Protein AF-A0A377E7W9-F1 (afdb_monomer_lite)

Sequence (78 aa):
MKLIEGTVAAVPPQGGRKHPQQEFLQVDTSKILFICGGAFAGLDKVISHRVETGSGIGFGATVKRSPTKQAKRAAGAG

InterPro domains:
  IPR027417 P-loop containing nucleoside triphosphate hydrolase [G3DSA:3.40.50.300] (1-76)
  IPR050052 ATP-dependent Clp protease ATP-binding subunit ClpX [PTHR48102] (1-70)

Radius of gyration: 27.12 Å; chains: 1; bounding box: 46×28×79 Å

Organism: Escherichia coli (NCBI:txid562)

Structure (mmCIF, N/CA/C/O backbone):
data_AF-A0A377E7W9-F1
#
_entry.id   AF-A0A377E7W9-F1
#
loop_
_atom_site.group_PDB
_atom_site.id
_atom_site.type_symbol
_atom_site.label_atom_id
_atom_site.label_alt_id
_atom_site.label_comp_id
_atom_site.label_asym_id
_atom_site.label_entity_id
_atom_site.label_seq_id
_atom_site.pdbx_PDB_ins_code
_atom_site.Cartn_x
_atom_site.Cartn_y
_atom_site.Cartn_z
_atom_site.occupancy
_atom_site.B_iso_or_equiv
_atom_site.auth_seq_id
_atom_site.auth_comp_id
_atom_site.auth_asym_id
_atom_site.auth_atom_id
_atom_site.pdbx_PDB_model_num
ATOM 1 N N . MET A 1 1 ? 4.180 -3.524 8.854 1.00 70.06 1 MET A N 1
ATOM 2 C CA . MET A 1 1 ? 3.723 -2.117 9.025 1.00 70.06 1 MET A CA 1
ATOM 3 C C . MET A 1 1 ? 2.360 -2.2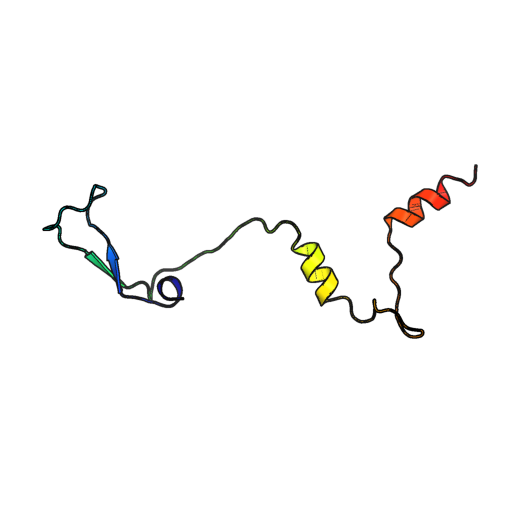03 9.697 1.00 70.06 1 MET A C 1
ATOM 5 O O . MET A 1 1 ? 1.452 -2.723 9.075 1.00 70.06 1 MET A O 1
ATOM 9 N N . LYS A 1 2 ? 2.200 -1.763 10.953 1.00 87.81 2 LYS A N 1
ATOM 10 C CA . LYS A 1 2 ? 1.132 -2.288 11.836 1.00 87.81 2 LYS A CA 1
ATOM 11 C C . LYS A 1 2 ? -0.314 -1.976 11.421 1.00 87.81 2 LYS A C 1
ATOM 13 O O . LYS A 1 2 ? -1.198 -2.777 11.674 1.00 87.81 2 LYS A O 1
ATOM 18 N N . LEU A 1 3 ? -0.569 -0.831 10.787 1.00 92.38 3 LEU A N 1
ATOM 19 C CA . LEU A 1 3 ? -1.945 -0.398 10.514 1.00 92.38 3 LEU A CA 1
ATOM 20 C C . LEU A 1 3 ? -2.632 -1.232 9.420 1.00 92.38 3 LEU A C 1
ATOM 22 O O . LEU A 1 3 ? -3.770 -1.652 9.597 1.00 92.38 3 LEU A O 1
ATOM 26 N N . ILE A 1 4 ? -1.919 -1.472 8.316 1.00 93.62 4 ILE A N 1
ATOM 27 C CA . ILE A 1 4 ? -2.424 -2.197 7.137 1.00 93.62 4 ILE A CA 1
ATOM 28 C C . ILE A 1 4 ? -2.370 -3.716 7.358 1.00 93.62 4 ILE A C 1
ATOM 30 O O . ILE A 1 4 ? -3.171 -4.458 6.808 1.00 93.62 4 ILE A O 1
ATOM 34 N N . GLU A 1 5 ? -1.422 -4.175 8.173 1.00 91.94 5 GLU A N 1
ATOM 35 C CA . GLU A 1 5 ? -1.214 -5.590 8.505 1.00 91.94 5 GLU A CA 1
ATOM 36 C C . GLU A 1 5 ? -2.262 -6.135 9.489 1.00 91.94 5 GLU A C 1
ATOM 38 O O . GLU A 1 5 ? -2.534 -7.332 9.502 1.00 91.94 5 GLU A O 1
ATOM 43 N N . GLY A 1 6 ? -2.870 -5.252 10.285 1.00 92.06 6 GLY A N 1
ATOM 44 C CA . GLY A 1 6 ? -3.776 -5.614 11.368 1.00 92.06 6 GLY A CA 1
ATOM 45 C C . GLY A 1 6 ? -3.187 -5.231 12.721 1.00 92.06 6 GLY A C 1
ATOM 46 O O . GLY A 1 6 ? -2.102 -5.668 13.105 1.00 92.06 6 GLY A O 1
ATOM 47 N N . THR A 1 7 ? -3.902 -4.387 13.455 1.00 96.25 7 THR A N 1
ATOM 48 C CA . THR A 1 7 ? -3.556 -3.978 14.815 1.00 96.25 7 THR A CA 1
ATOM 49 C C . THR A 1 7 ? -4.812 -3.559 15.563 1.00 96.25 7 THR A C 1
ATOM 51 O O . THR A 1 7 ? -5.784 -3.114 14.959 1.00 96.25 7 THR A O 1
ATOM 54 N N . VAL A 1 8 ? -4.755 -3.610 16.893 1.00 95.88 8 VAL A N 1
ATOM 55 C CA . VAL A 1 8 ? -5.712 -2.902 17.747 1.00 95.88 8 VAL A CA 1
ATOM 56 C C . VAL A 1 8 ? -5.190 -1.480 17.953 1.00 95.88 8 VAL A C 1
ATOM 58 O O . VAL A 1 8 ? -4.142 -1.286 18.571 1.00 95.88 8 VAL A O 1
ATOM 61 N N . ALA A 1 9 ? -5.863 -0.491 17.368 1.00 92.94 9 ALA A N 1
ATOM 62 C CA . ALA A 1 9 ? -5.507 0.922 17.448 1.00 92.94 9 ALA A CA 1
ATOM 63 C C . ALA A 1 9 ? -6.443 1.674 18.405 1.00 92.94 9 ALA A C 1
ATOM 65 O O . ALA A 1 9 ? -7.661 1.542 18.317 1.00 92.94 9 ALA A O 1
ATOM 66 N N . ALA A 1 10 ? -5.868 2.505 19.275 1.00 91.12 10 ALA A N 1
ATOM 67 C CA . ALA A 1 10 ? -6.618 3.365 20.184 1.00 91.12 10 ALA A CA 1
ATOM 68 C C . ALA A 1 10 ? -7.033 4.667 19.476 1.00 91.12 10 ALA A C 1
ATOM 70 O O . ALA A 1 10 ? -6.178 5.470 19.095 1.00 91.12 10 ALA A O 1
ATOM 71 N N . VAL A 1 11 ? -8.339 4.890 19.321 1.00 88.31 11 VAL A N 1
ATOM 72 C CA . VAL A 1 11 ? -8.930 6.048 18.634 1.00 88.31 11 VAL A CA 1
ATOM 73 C C . VAL A 1 11 ? -9.744 6.884 19.633 1.00 88.31 11 VAL A C 1
ATOM 75 O O . VAL A 1 11 ? -10.559 6.326 20.370 1.00 88.31 11 VAL A O 1
ATOM 78 N N . PRO A 1 12 ? -9.553 8.216 19.706 1.00 86.56 12 PRO A N 1
ATOM 79 C CA . PRO A 1 12 ? -10.379 9.067 20.559 1.00 86.56 12 PRO A CA 1
ATOM 80 C C . PRO A 1 12 ? -11.828 9.132 20.023 1.00 86.56 12 PRO A C 1
ATOM 82 O O . PRO A 1 12 ? -12.014 9.355 18.827 1.00 86.56 12 PRO A O 1
ATOM 85 N N . PRO A 1 13 ? -12.861 8.978 20.874 1.00 76.94 13 PRO A N 1
ATOM 86 C CA . PRO A 1 13 ? -14.267 8.916 20.446 1.00 76.94 13 PRO A CA 1
ATOM 87 C C . PRO A 1 13 ? -14.834 10.248 19.932 1.00 76.94 13 PRO A C 1
ATOM 89 O O . PRO A 1 13 ? -15.826 10.259 19.210 1.00 76.94 13 PRO A O 1
ATOM 92 N N . GLN A 1 14 ? -14.228 11.376 20.308 1.00 75.06 14 GLN A N 1
ATOM 93 C CA . GLN A 1 14 ? -14.635 12.716 19.884 1.00 75.06 14 GLN A CA 1
ATOM 94 C C . GLN A 1 14 ? -13.408 13.489 19.403 1.00 75.06 14 GLN A C 1
ATOM 96 O O . GLN A 1 14 ? -12.357 13.460 20.048 1.00 75.06 14 GLN A O 1
ATOM 101 N N . GLY A 1 15 ? -13.541 14.184 18.271 1.00 69.50 15 GLY A N 1
ATOM 102 C CA . GLY A 1 15 ? -12.504 15.079 17.764 1.00 69.50 15 GLY A CA 1
ATOM 103 C C . GLY A 1 15 ? -12.293 16.251 18.723 1.00 69.50 15 GLY A C 1
ATOM 104 O O . GLY A 1 15 ? -13.221 17.005 18.995 1.00 69.50 15 GLY A O 1
ATOM 105 N N . GLY A 1 16 ? -11.080 16.399 19.256 1.00 69.94 16 GLY A N 1
ATOM 106 C CA . GLY A 1 16 ? -10.743 17.420 20.248 1.00 69.94 16 GLY A CA 1
ATOM 107 C C . GLY A 1 16 ? -9.354 17.204 20.852 1.00 69.94 16 GLY A C 1
ATOM 108 O O . GLY A 1 16 ? -8.686 16.208 20.571 1.00 69.94 16 GLY A O 1
ATOM 109 N N . ARG A 1 17 ? -8.885 18.152 21.675 1.00 69.62 17 ARG A N 1
ATOM 110 C CA . ARG A 1 17 ? -7.623 17.997 22.418 1.00 69.62 17 ARG A CA 1
ATOM 111 C C . ARG A 1 17 ? -7.768 16.871 23.442 1.00 69.62 17 ARG A C 1
ATOM 113 O O . ARG A 1 17 ? -8.734 16.842 24.194 1.00 69.62 17 ARG A O 1
ATOM 120 N N . LYS A 1 18 ? -6.772 15.989 23.480 1.00 61.72 18 LYS A N 1
ATOM 121 C CA . LYS A 1 18 ? -6.671 14.853 24.401 1.00 61.72 18 LYS A CA 1
ATOM 122 C C . LYS A 1 18 ? -6.840 15.321 25.856 1.00 61.72 18 LYS A C 1
ATOM 124 O O . LYS A 1 18 ? -5.932 15.951 26.397 1.00 61.72 18 LYS A O 1
ATOM 129 N N . HIS A 1 19 ? -7.978 15.018 26.480 1.00 69.56 19 HIS A N 1
ATOM 130 C CA . HIS A 1 19 ? -8.160 15.205 27.921 1.00 69.56 19 HIS A CA 1
ATOM 131 C C . HIS A 1 19 ? -7.634 13.953 28.657 1.00 69.56 19 HIS A C 1
ATOM 133 O O . HIS A 1 19 ? -7.923 12.842 28.210 1.00 69.56 19 HIS A O 1
ATOM 139 N N . PRO A 1 20 ? -6.869 14.072 29.760 1.00 67.88 20 PRO A N 1
ATOM 140 C CA . PRO A 1 20 ? -6.192 12.933 30.403 1.00 67.88 20 PRO A CA 1
ATOM 141 C C . PRO A 1 20 ? -7.098 11.783 30.872 1.00 67.88 20 PRO A C 1
ATOM 143 O O . PRO A 1 20 ? -6.631 10.659 30.999 1.00 67.88 20 PRO A O 1
ATOM 146 N N . GLN A 1 21 ? -8.379 12.059 31.126 1.00 72.06 21 GLN A N 1
ATOM 147 C CA . GLN A 1 21 ? -9.375 11.081 31.590 1.00 72.06 21 GLN A CA 1
ATOM 148 C C . GLN A 1 21 ? -10.249 10.511 30.461 1.00 72.06 21 GLN A C 1
ATOM 150 O O . GLN A 1 21 ? -11.206 9.794 30.731 1.00 72.06 21 GLN A O 1
ATOM 155 N N . GLN A 1 22 ? -9.976 10.863 29.202 1.00 69.56 22 GLN A N 1
ATOM 156 C CA . GLN A 1 22 ? -10.806 10.430 28.084 1.00 69.56 22 GLN A CA 1
ATOM 157 C C . GLN A 1 22 ? -10.549 8.954 27.759 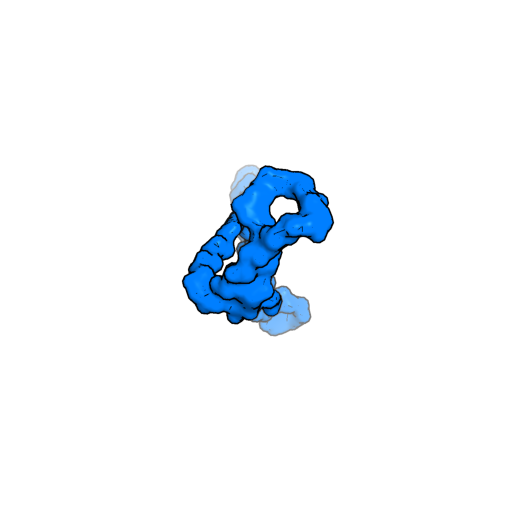1.00 69.56 22 GLN A C 1
ATOM 159 O O . GLN A 1 22 ? -9.414 8.553 27.495 1.00 69.56 22 GLN A O 1
ATOM 164 N N . GLU A 1 23 ? -11.618 8.163 27.747 1.00 76.75 23 GLU A N 1
ATOM 165 C CA . GLU A 1 23 ? -11.580 6.771 27.309 1.00 76.75 23 GLU A CA 1
ATOM 166 C C . GLU A 1 23 ? -11.266 6.683 25.809 1.00 76.75 23 GLU A C 1
ATOM 168 O O . GLU A 1 23 ? -11.760 7.472 24.998 1.00 76.75 23 GLU A O 1
ATOM 173 N N . PHE A 1 24 ? -10.418 5.723 25.439 1.00 82.44 24 PHE A N 1
ATOM 174 C CA . PHE A 1 24 ? -10.060 5.440 24.051 1.00 82.44 24 PHE A CA 1
ATOM 175 C C . PHE A 1 24 ? -10.853 4.240 23.542 1.00 82.44 24 PHE A C 1
ATOM 177 O O . PHE A 1 24 ? -10.952 3.220 24.222 1.00 82.44 24 PHE A O 1
ATOM 184 N N . LEU A 1 25 ? -11.366 4.343 22.317 1.00 88.12 25 LEU A N 1
ATOM 185 C CA . LEU A 1 25 ? -11.976 3.218 21.619 1.00 88.12 25 LEU A CA 1
ATOM 186 C C . LEU A 1 25 ? -10.882 2.353 21.007 1.00 88.12 25 LEU A C 1
ATOM 188 O O . LEU A 1 25 ? -9.979 2.863 20.347 1.00 88.12 25 LEU A O 1
ATOM 192 N N . GLN A 1 26 ? -10.986 1.045 21.196 1.00 92.50 26 GLN A N 1
ATOM 193 C CA . GLN A 1 26 ? -10.085 0.090 20.567 1.00 92.50 26 GLN A CA 1
ATOM 194 C C . GLN A 1 26 ? -10.679 -0.371 19.239 1.00 92.50 26 GLN A C 1
ATOM 196 O O . GLN A 1 26 ? -11.786 -0.905 19.202 1.00 92.50 26 GLN A O 1
ATOM 201 N N . VAL A 1 27 ? -9.944 -0.162 18.150 1.00 93.88 27 VAL A N 1
ATOM 202 C CA . VAL A 1 27 ? -10.365 -0.513 16.789 1.00 93.88 27 VAL A CA 1
ATOM 203 C C . VAL A 1 27 ? -9.429 -1.577 16.233 1.00 93.88 27 VAL A C 1
ATOM 205 O O . VAL A 1 27 ? -8.233 -1.333 16.101 1.00 93.88 27 VAL A O 1
ATOM 208 N N . ASP A 1 28 ? -9.969 -2.745 15.892 1.00 95.94 28 ASP A N 1
ATOM 209 C CA . ASP A 1 28 ? -9.241 -3.800 15.180 1.00 95.94 28 ASP A CA 1
ATOM 210 C C . ASP A 1 28 ? -9.222 -3.510 13.670 1.00 95.94 28 ASP A C 1
ATOM 212 O O . ASP A 1 28 ? -10.272 -3.408 13.028 1.00 95.94 28 ASP A O 1
ATOM 216 N N . THR A 1 29 ? -8.025 -3.368 13.097 1.00 97.25 29 THR A N 1
ATOM 217 C CA . THR A 1 29 ? -7.849 -3.068 11.673 1.00 97.25 29 THR A CA 1
ATOM 218 C C . THR A 1 29 ? -7.757 -4.297 10.768 1.00 97.25 29 THR A C 1
ATOM 220 O O . THR A 1 29 ? -7.755 -4.124 9.551 1.00 97.25 29 THR A O 1
ATOM 223 N N . SER A 1 30 ? -7.755 -5.531 11.293 1.00 96.88 30 SER A N 1
ATOM 224 C CA . SER A 1 30 ? -7.582 -6.764 10.496 1.00 96.88 30 SER A CA 1
ATOM 225 C C . SER A 1 30 ? -8.658 -7.002 9.426 1.00 96.88 30 SER A C 1
ATOM 227 O O . SER A 1 30 ? -8.456 -7.815 8.527 1.00 96.88 30 SER A O 1
ATOM 229 N N . LYS A 1 31 ? -9.805 -6.314 9.506 1.00 95.81 31 LYS A N 1
ATOM 230 C CA . LYS A 1 31 ? -10.913 -6.409 8.533 1.00 95.81 31 LYS A CA 1
ATOM 231 C C . LYS A 1 31 ? -11.219 -5.087 7.825 1.00 95.81 31 LYS A C 1
ATOM 233 O O . LYS A 1 31 ? -12.248 -4.969 7.163 1.00 95.81 31 LYS A O 1
ATOM 238 N N . ILE A 1 32 ? -10.348 -4.091 7.966 1.00 96.56 32 ILE A N 1
ATOM 239 C CA . ILE A 1 32 ? -10.480 -2.809 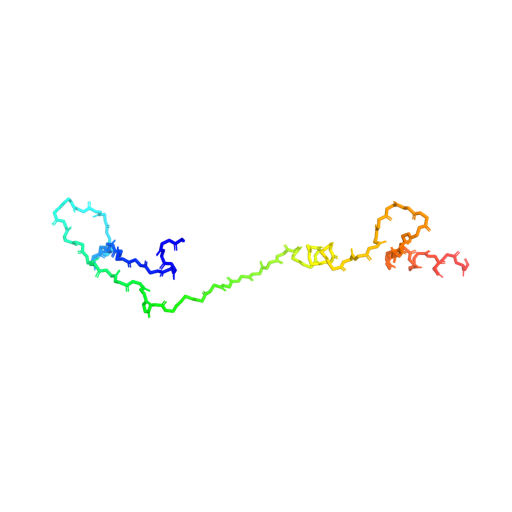7.272 1.00 96.56 32 ILE A CA 1
ATOM 240 C C . ILE A 1 32 ? -9.794 -2.927 5.908 1.00 96.56 32 ILE A C 1
ATOM 242 O O . ILE A 1 32 ? -8.615 -3.264 5.823 1.00 96.56 32 ILE A O 1
ATOM 246 N N . LEU A 1 33 ? -10.528 -2.638 4.831 1.00 96.06 33 LEU A N 1
ATOM 247 C CA . LEU A 1 33 ? -9.968 -2.584 3.482 1.00 96.06 33 LEU A CA 1
ATOM 248 C C . LEU A 1 33 ? -9.215 -1.264 3.279 1.00 96.06 33 LEU A C 1
ATOM 250 O O . LEU A 1 33 ? -9.807 -0.187 3.341 1.00 96.06 33 LEU A O 1
ATOM 254 N N . PHE A 1 34 ? -7.922 -1.352 2.973 1.00 96.50 34 PHE A N 1
ATOM 255 C CA . PHE A 1 34 ? -7.093 -0.203 2.619 1.00 96.50 34 PHE A CA 1
ATOM 256 C C . PHE A 1 34 ? -6.923 -0.121 1.099 1.00 96.50 34 PHE A C 1
ATOM 258 O O . PHE A 1 34 ? -6.424 -1.054 0.475 1.00 96.50 34 PHE A O 1
ATOM 265 N N . ILE A 1 35 ? -7.301 1.013 0.503 1.00 96.44 35 ILE A N 1
ATOM 266 C CA . ILE A 1 35 ? -7.028 1.328 -0.906 1.00 96.44 35 ILE A CA 1
ATOM 267 C C . ILE A 1 35 ? -5.984 2.444 -0.935 1.00 96.44 35 ILE A C 1
ATOM 269 O O . ILE A 1 35 ? -6.263 3.575 -0.541 1.00 96.44 35 ILE A O 1
ATOM 273 N N . CYS A 1 36 ? -4.772 2.125 -1.388 1.00 93.94 36 CYS A N 1
ATOM 274 C CA . CYS A 1 36 ? -3.686 3.091 -1.536 1.00 93.94 36 CYS A CA 1
ATOM 275 C C . CYS A 1 36 ? -3.541 3.481 -3.011 1.00 93.94 36 CYS A C 1
ATOM 277 O O . CYS A 1 36 ? -3.374 2.614 -3.865 1.00 93.94 36 CYS A O 1
ATOM 279 N N . GLY A 1 37 ? -3.575 4.779 -3.316 1.00 95.94 37 GLY A N 1
ATOM 280 C CA . GLY A 1 37 ? -3.446 5.287 -4.682 1.00 95.94 37 GLY A CA 1
ATOM 281 C C . GLY A 1 37 ? -2.775 6.657 -4.733 1.00 95.94 37 GLY A C 1
ATOM 282 O O . GLY A 1 37 ? -2.775 7.394 -3.749 1.00 95.94 37 GLY A O 1
ATOM 283 N N . GLY A 1 38 ? -2.188 6.985 -5.885 1.00 96.88 38 GLY A N 1
ATOM 284 C CA . GLY A 1 38 ? -1.507 8.255 -6.137 1.00 96.88 38 GLY A CA 1
ATOM 285 C C . GLY A 1 38 ? -0.910 8.319 -7.545 1.00 96.88 38 GLY A C 1
ATOM 286 O O . GLY A 1 38 ? -0.804 7.302 -8.230 1.00 96.88 38 GLY A O 1
ATOM 287 N N . ALA A 1 39 ? -0.521 9.518 -7.984 1.00 97.00 39 ALA A N 1
ATOM 288 C CA . ALA A 1 39 ? 0.220 9.705 -9.228 1.00 97.00 39 ALA A CA 1
ATOM 289 C C . ALA A 1 39 ? 1.729 9.573 -8.965 1.00 97.00 39 ALA A C 1
ATOM 291 O O . ALA A 1 39 ? 2.295 10.329 -8.177 1.00 97.00 39 ALA A O 1
ATOM 292 N N . PHE A 1 40 ? 2.388 8.630 -9.640 1.00 96.00 40 PHE A N 1
ATOM 293 C CA . PHE A 1 40 ? 3.817 8.358 -9.458 1.00 96.00 40 PHE A CA 1
ATOM 294 C C . PHE A 1 40 ? 4.639 8.984 -10.590 1.00 96.00 40 PHE A C 1
ATOM 296 O O . PHE A 1 40 ? 4.948 8.337 -11.592 1.00 96.00 40 PHE A O 1
ATOM 303 N N . ALA A 1 41 ? 4.991 10.262 -10.440 1.00 96.69 41 ALA A N 1
ATOM 304 C CA . ALA A 1 41 ? 5.846 10.953 -11.401 1.00 96.69 41 ALA A CA 1
ATOM 305 C C . ALA A 1 41 ? 7.229 10.277 -11.496 1.00 96.69 41 ALA A C 1
A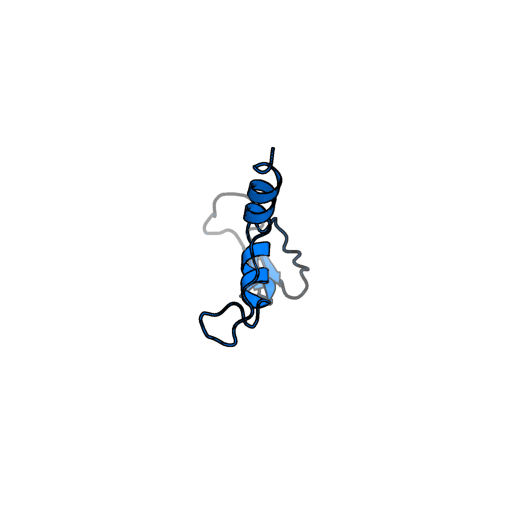TOM 307 O O . ALA A 1 41 ? 7.888 10.052 -10.484 1.00 96.69 41 ALA A O 1
ATOM 308 N N . GLY A 1 42 ? 7.679 9.964 -12.714 1.00 94.25 42 GLY A N 1
ATOM 309 C CA . GLY A 1 42 ? 8.990 9.347 -12.951 1.00 94.25 42 GLY A CA 1
ATOM 310 C C . GLY A 1 42 ? 9.046 7.825 -12.767 1.00 94.25 42 GLY A C 1
ATOM 311 O O . GLY A 1 42 ? 10.118 7.239 -12.933 1.00 94.25 42 GLY A O 1
ATOM 312 N N . LEU A 1 43 ? 7.926 7.165 -12.444 1.00 96.69 43 LEU A N 1
ATOM 313 C CA . LEU A 1 43 ? 7.868 5.702 -12.336 1.00 96.69 43 LEU A CA 1
ATOM 314 C C . LEU A 1 43 ? 8.185 5.011 -13.674 1.00 96.69 43 LEU A C 1
ATOM 316 O O . LEU A 1 43 ? 8.803 3.950 -13.691 1.00 96.69 43 LEU A O 1
ATOM 320 N N . ASP A 1 44 ? 7.836 5.651 -14.789 1.00 93.25 44 ASP A N 1
ATOM 321 C CA . ASP A 1 44 ? 8.185 5.254 -16.155 1.00 93.25 44 ASP A CA 1
ATOM 322 C C . ASP A 1 44 ? 9.698 5.063 -16.338 1.00 93.25 44 ASP A C 1
ATOM 324 O O . ASP A 1 44 ? 10.136 4.035 -16.855 1.00 93.25 44 ASP A O 1
ATOM 328 N N . LYS A 1 45 ? 10.512 6.001 -15.836 1.00 91.88 45 LYS A N 1
ATOM 329 C CA . LYS A 1 45 ? 11.980 5.920 -15.913 1.00 91.88 45 LYS A CA 1
ATOM 330 C C . LYS A 1 45 ? 12.518 4.761 -15.083 1.00 91.88 45 LYS A C 1
ATOM 332 O O . LYS A 1 45 ? 13.371 4.015 -15.558 1.00 91.88 45 LYS A O 1
ATOM 337 N N . VAL A 1 46 ? 12.009 4.590 -13.860 1.00 93.38 46 VAL A N 1
ATOM 338 C CA . VAL A 1 46 ? 12.409 3.490 -12.964 1.00 93.38 46 VAL A CA 1
ATOM 339 C C . VAL A 1 46 ? 12.090 2.135 -13.598 1.00 93.38 46 VAL A C 1
ATOM 341 O O . VAL A 1 46 ? 12.922 1.227 -13.566 1.00 93.38 46 VAL A O 1
ATOM 344 N N . ILE A 1 47 ? 10.913 2.004 -14.215 1.00 92.31 47 ILE A N 1
ATOM 345 C CA . ILE A 1 47 ? 10.518 0.795 -14.945 1.00 92.31 47 ILE A CA 1
ATOM 346 C C . ILE A 1 47 ? 11.429 0.577 -16.159 1.00 92.31 47 ILE A C 1
ATOM 348 O O . ILE A 1 47 ? 11.927 -0.534 -16.331 1.00 92.31 47 ILE A O 1
ATOM 352 N N . SER A 1 48 ? 11.710 1.617 -16.955 1.00 89.38 48 SER A N 1
ATOM 353 C CA . SER A 1 48 ? 12.607 1.524 -18.121 1.00 89.38 48 SER A CA 1
ATOM 354 C C . SER A 1 48 ? 13.985 1.001 -17.723 1.00 89.38 48 SER A C 1
ATOM 356 O O . SER A 1 48 ? 14.459 0.025 -18.296 1.00 89.38 48 SER A O 1
ATOM 358 N N . HIS A 1 49 ? 14.587 1.566 -16.670 1.00 87.62 49 HIS A N 1
ATOM 359 C CA . HIS A 1 49 ? 15.885 1.122 -16.158 1.00 87.62 49 HIS A CA 1
ATOM 360 C C . HIS A 1 49 ? 15.886 -0.327 -15.662 1.00 87.62 49 HIS A C 1
ATOM 362 O O . HIS A 1 49 ? 16.902 -1.004 -15.781 1.00 87.62 49 HIS A O 1
ATOM 368 N N . ARG A 1 50 ? 14.773 -0.814 -15.097 1.00 88.81 50 ARG A N 1
ATOM 369 C CA . ARG A 1 50 ? 14.665 -2.203 -14.630 1.00 88.81 50 ARG A CA 1
ATOM 370 C C . ARG A 1 50 ? 14.518 -3.198 -15.781 1.00 88.81 50 ARG A C 1
ATOM 372 O O . ARG A 1 50 ? 15.067 -4.291 -15.702 1.00 88.81 50 ARG A O 1
ATOM 379 N N . VAL A 1 51 ? 13.729 -2.854 -16.798 1.00 88.19 51 VAL A N 1
ATOM 380 C CA . VAL A 1 51 ? 13.401 -3.758 -17.916 1.00 88.19 51 VAL A CA 1
ATOM 381 C C . VAL A 1 51 ? 14.509 -3.781 -18.971 1.00 88.19 51 VAL A C 1
ATOM 383 O O . VAL A 1 51 ? 14.688 -4.784 -19.661 1.00 88.19 51 VAL A O 1
ATOM 386 N N . GLU A 1 52 ? 15.267 -2.696 -19.109 1.00 82.69 52 GLU A N 1
ATOM 387 C CA . GLU A 1 52 ? 16.387 -2.618 -20.043 1.00 82.69 52 GLU A CA 1
ATOM 388 C C . GLU A 1 52 ? 17.547 -3.533 -19.628 1.00 82.69 52 GLU A C 1
ATOM 390 O O . GLU A 1 52 ? 18.447 -3.161 -18.878 1.00 82.69 52 GLU A O 1
ATOM 395 N N . THR A 1 53 ? 17.550 -4.745 -20.177 1.00 69.81 53 THR A N 1
ATOM 396 C CA . THR A 1 53 ? 18.693 -5.656 -20.137 1.00 69.81 53 THR A CA 1
ATOM 397 C C . THR A 1 53 ? 19.576 -5.389 -21.360 1.00 69.81 53 THR A C 1
ATOM 399 O O . THR A 1 53 ? 19.095 -5.314 -22.488 1.00 69.81 53 THR A O 1
ATOM 402 N N . GLY A 1 54 ? 20.877 -5.176 -21.148 1.00 64.50 54 GLY A N 1
ATOM 403 C CA . GLY A 1 54 ? 21.836 -4.980 -22.244 1.00 64.50 54 GLY A CA 1
ATOM 404 C C . GLY A 1 54 ? 22.135 -3.533 -22.657 1.00 64.50 54 GLY A C 1
ATOM 405 O O . GLY A 1 54 ? 22.986 -3.354 -23.523 1.00 64.50 54 GLY A O 1
ATOM 406 N N . SER A 1 55 ? 21.559 -2.509 -22.012 1.00 67.75 55 SER A N 1
ATOM 407 C CA . SER A 1 55 ? 21.918 -1.082 -22.203 1.00 67.75 55 SER A CA 1
ATOM 408 C C . SER A 1 55 ? 23.259 -0.681 -21.542 1.00 67.75 55 SER A C 1
ATOM 410 O O . SER A 1 55 ? 23.470 0.482 -21.200 1.00 67.75 55 SER A O 1
ATOM 412 N N . GLY A 1 56 ? 24.157 -1.642 -21.302 1.00 68.06 56 GLY A N 1
ATOM 413 C CA . GLY A 1 56 ? 25.447 -1.425 -20.641 1.00 68.06 56 GLY A CA 1
ATOM 414 C C . GLY A 1 56 ? 26.524 -0.853 -21.566 1.00 68.06 56 GLY A C 1
ATOM 415 O O . GLY A 1 56 ? 26.327 -0.691 -22.766 1.00 68.06 56 GLY A O 1
ATOM 416 N N . ILE A 1 57 ? 27.698 -0.561 -21.012 1.00 71.88 57 ILE A N 1
ATOM 417 C CA . ILE A 1 57 ? 28.887 -0.211 -21.799 1.00 71.88 57 ILE A CA 1
ATOM 418 C C . ILE A 1 57 ? 29.678 -1.503 -22.032 1.00 71.88 57 ILE A C 1
ATOM 420 O O . ILE A 1 57 ? 30.095 -2.152 -21.077 1.00 71.88 57 ILE A O 1
ATOM 424 N N . GLY A 1 58 ? 29.864 -1.894 -23.292 1.00 70.75 58 GLY A N 1
ATOM 425 C CA . GLY A 1 58 ? 30.614 -3.092 -23.677 1.00 70.75 58 GLY A CA 1
ATOM 426 C C . GLY A 1 58 ? 30.327 -3.494 -25.123 1.00 70.75 58 GLY A C 1
ATOM 427 O O . GLY A 1 58 ? 29.276 -3.162 -25.662 1.00 70.75 58 GLY A O 1
ATOM 428 N N . PHE A 1 59 ? 31.248 -4.212 -25.765 1.00 76.88 59 PHE A N 1
ATOM 429 C CA . PHE A 1 59 ? 31.155 -4.544 -27.197 1.00 76.88 59 PHE A CA 1
ATOM 430 C C . PHE A 1 59 ? 29.932 -5.404 -27.581 1.00 76.88 59 PHE A C 1
ATOM 432 O O . PHE A 1 59 ? 29.540 -5.403 -28.741 1.00 76.88 59 PHE A O 1
ATOM 439 N N . GLY A 1 60 ? 29.312 -6.102 -26.621 1.00 75.94 60 GLY A N 1
ATOM 440 C CA . GLY A 1 60 ? 28.073 -6.873 -26.813 1.00 75.94 60 GLY A CA 1
ATOM 441 C C . GLY A 1 60 ? 26.795 -6.173 -26.332 1.00 75.94 60 GLY A C 1
ATOM 442 O O . GLY A 1 60 ? 25.742 -6.803 -26.279 1.00 75.94 60 GLY A O 1
ATOM 443 N N . ALA A 1 61 ? 26.870 -4.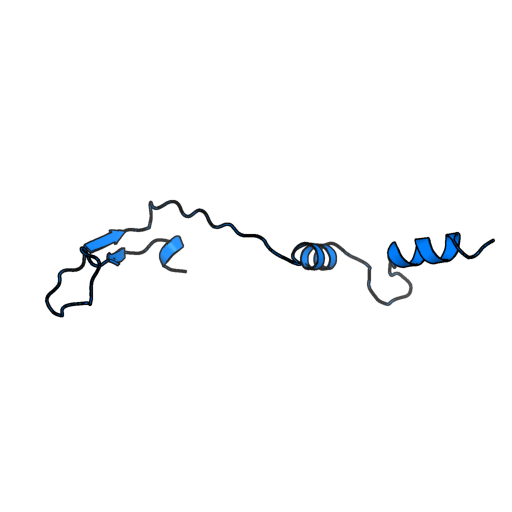903 -25.923 1.00 78.56 61 ALA A N 1
ATOM 444 C CA . ALA A 1 61 ? 25.719 -4.180 -25.398 1.00 78.56 61 ALA A CA 1
ATOM 445 C C . ALA A 1 61 ? 24.801 -3.669 -26.517 1.00 78.56 61 ALA A C 1
ATOM 447 O O . ALA A 1 61 ? 25.248 -3.131 -27.531 1.00 78.56 61 ALA A O 1
ATOM 448 N N . THR A 1 62 ? 23.492 -3.784 -26.305 1.00 74.31 62 THR A N 1
ATOM 449 C CA . THR A 1 62 ? 22.481 -3.248 -27.220 1.00 74.31 62 THR A CA 1
ATOM 450 C C . THR A 1 62 ? 22.184 -1.801 -26.837 1.00 74.31 62 THR A C 1
ATOM 452 O O . THR A 1 62 ? 21.407 -1.525 -25.926 1.00 74.31 62 THR A O 1
ATOM 455 N N . VAL A 1 63 ? 22.808 -0.850 -27.536 1.00 76.88 63 VAL A N 1
ATOM 456 C CA . VAL A 1 63 ? 22.617 0.586 -27.281 1.00 76.88 63 VAL A CA 1
ATOM 457 C C . VAL A 1 63 ? 21.340 1.080 -27.966 1.00 76.88 63 VAL A C 1
ATOM 459 O O . VAL A 1 63 ? 21.302 1.256 -29.186 1.00 76.88 63 VAL A O 1
ATOM 462 N N . LYS A 1 64 ? 20.289 1.370 -27.189 1.00 68.62 64 LYS A N 1
ATOM 463 C CA . LYS A 1 64 ? 19.110 2.083 -27.705 1.00 68.62 64 LYS A CA 1
ATOM 464 C C . LYS A 1 64 ? 19.458 3.547 -27.995 1.00 68.62 64 LYS A C 1
ATOM 466 O O . LYS A 1 64 ? 19.894 4.294 -27.122 1.00 68.62 64 LYS A O 1
ATOM 471 N N . ARG A 1 65 ? 19.237 3.984 -29.237 1.00 65.38 65 ARG A N 1
ATOM 472 C CA . ARG A 1 65 ? 19.385 5.389 -29.647 1.00 65.38 65 ARG A CA 1
ATOM 473 C C . ARG A 1 65 ? 18.139 6.167 -29.208 1.00 65.38 65 ARG A C 1
ATOM 475 O O . ARG A 1 65 ? 17.030 5.766 -29.546 1.00 65.38 65 ARG A O 1
ATOM 482 N N . SER A 1 66 ? 18.300 7.271 -28.474 1.00 61.78 66 SER A N 1
ATOM 483 C CA . SER A 1 66 ? 17.145 8.062 -28.033 1.00 61.78 66 SER A CA 1
ATOM 484 C C . SER A 1 66 ? 16.408 8.697 -29.230 1.00 61.78 66 SER A C 1
ATOM 486 O O . SER A 1 66 ? 17.056 9.278 -30.112 1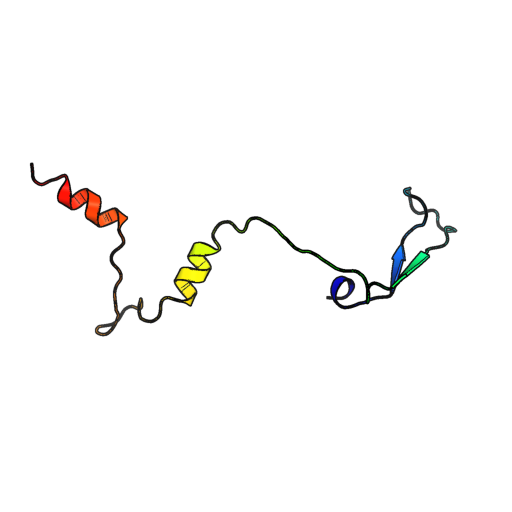.00 61.78 66 SER A O 1
ATOM 488 N N . PRO A 1 67 ? 15.062 8.630 -29.280 1.00 60.66 67 PRO A N 1
ATOM 489 C CA . PRO A 1 67 ? 14.275 9.147 -30.406 1.00 60.66 67 PRO A CA 1
ATOM 490 C C . PRO A 1 67 ? 14.433 10.666 -30.595 1.00 60.66 67 PRO A C 1
ATOM 492 O O . PRO A 1 67 ? 14.376 11.172 -31.714 1.00 60.66 67 PRO A O 1
ATOM 495 N N . THR A 1 68 ? 14.766 11.401 -29.531 1.00 56.69 68 THR A N 1
ATOM 496 C CA . THR A 1 68 ? 14.964 12.858 -29.556 1.00 56.69 68 THR A CA 1
ATOM 497 C C . THR A 1 68 ? 16.149 13.304 -30.428 1.00 56.69 68 THR A C 1
ATOM 499 O O . THR A 1 68 ? 16.181 14.447 -30.879 1.00 56.69 68 THR A O 1
ATOM 502 N N . LYS A 1 69 ? 17.126 12.424 -30.712 1.00 54.72 69 LYS A N 1
ATOM 503 C CA . LYS A 1 69 ? 18.261 12.743 -31.604 1.00 54.72 69 LYS A CA 1
ATOM 504 C C . LYS A 1 69 ? 18.003 12.435 -33.085 1.00 54.72 69 LYS A C 1
ATOM 506 O O . LYS A 1 69 ? 18.730 12.962 -33.924 1.00 54.72 69 LYS A O 1
ATOM 511 N N . GLN A 1 70 ? 17.000 11.622 -33.430 1.00 57.59 70 GLN A N 1
ATOM 512 C CA . GLN A 1 70 ? 16.695 11.298 -34.834 1.00 57.59 70 GLN A CA 1
ATOM 513 C C . GLN A 1 70 ? 15.992 12.456 -35.556 1.00 57.59 70 GLN A C 1
ATOM 515 O O . GLN A 1 70 ? 16.363 12.772 -36.685 1.00 57.59 70 GLN A O 1
ATOM 520 N N . ALA A 1 71 ? 15.078 13.163 -34.882 1.00 58.03 71 ALA A N 1
ATOM 521 C CA . ALA A 1 71 ? 14.324 14.268 -35.485 1.00 58.03 71 ALA A CA 1
ATOM 522 C C . ALA A 1 71 ? 15.212 15.441 -35.955 1.00 58.03 71 ALA A C 1
ATOM 524 O O . ALA A 1 71 ? 14.943 16.042 -36.991 1.00 58.03 71 ALA A O 1
ATOM 525 N N . LYS A 1 72 ? 16.325 15.732 -35.262 1.00 58.28 72 LYS A N 1
ATOM 526 C CA . LYS A 1 72 ? 17.256 16.808 -35.661 1.00 58.28 72 LYS A CA 1
ATOM 527 C C . LYS A 1 72 ? 18.129 16.478 -36.875 1.00 58.28 72 LYS A C 1
ATOM 529 O O . LYS A 1 72 ? 18.668 17.394 -37.481 1.00 58.28 72 LYS A O 1
ATOM 534 N N . ARG A 1 73 ? 18.296 15.200 -37.234 1.00 58.47 73 ARG A N 1
ATOM 535 C CA . ARG A 1 73 ? 19.116 14.805 -38.394 1.00 58.47 73 ARG A CA 1
ATOM 536 C C . ARG A 1 73 ? 18.330 14.780 -39.704 1.00 58.47 73 ARG A C 1
ATOM 538 O O . ARG A 1 73 ? 18.936 14.964 -40.748 1.00 58.47 73 ARG A O 1
ATOM 545 N N . ALA A 1 74 ? 17.013 14.596 -39.644 1.00 60.16 74 ALA A N 1
ATOM 546 C CA . ALA A 1 74 ? 16.152 14.633 -40.826 1.00 60.16 74 ALA A CA 1
ATOM 547 C C . ALA A 1 74 ? 15.816 16.066 -41.286 1.00 60.16 74 ALA A C 1
ATOM 549 O O . ALA A 1 74 ? 15.561 16.276 -42.462 1.00 60.16 74 ALA A O 1
ATOM 550 N N . ALA A 1 75 ? 15.857 17.054 -40.385 1.00 61.94 75 ALA A N 1
ATOM 551 C CA . ALA A 1 75 ? 15.509 18.446 -40.690 1.00 61.94 75 ALA A CA 1
ATOM 552 C C . ALA A 1 75 ? 16.692 19.325 -41.161 1.00 61.94 75 ALA A C 1
ATOM 554 O O . ALA A 1 75 ? 16.500 20.510 -41.398 1.00 61.94 75 ALA A O 1
ATOM 555 N N . GLY A 1 76 ? 17.910 18.776 -41.249 1.00 54.59 76 GLY A N 1
ATOM 556 C CA . GLY A 1 76 ? 19.126 19.508 -41.650 1.00 54.59 76 GLY A CA 1
ATOM 557 C C . GLY A 1 76 ? 19.667 19.143 -43.035 1.00 54.59 76 GLY A C 1
ATOM 558 O O . GLY A 1 76 ? 20.789 19.519 -43.357 1.00 54.59 76 GLY A O 1
ATOM 559 N N . ALA A 1 77 ? 18.913 18.370 -43.819 1.00 55.88 77 ALA A N 1
ATOM 560 C CA . ALA A 1 77 ? 19.210 18.073 -45.217 1.00 55.88 77 ALA A CA 1
ATOM 561 C C . ALA A 1 77 ? 18.195 18.821 -46.093 1.00 55.88 77 ALA A C 1
ATOM 563 O O . ALA A 1 77 ? 17.235 18.234 -46.589 1.00 55.88 77 ALA A O 1
ATOM 564 N N . GLY A 1 78 ? 18.378 20.135 -46.184 1.00 42.56 78 GLY A N 1
ATOM 565 C CA . GLY A 1 78 ? 17.635 21.061 -47.032 1.00 42.56 78 GLY A CA 1
ATOM 566 C C . GLY A 1 78 ? 18.517 22.255 -47.336 1.00 42.56 78 GLY A C 1
ATOM 567 O O . GLY A 1 78 ? 19.113 22.768 -46.362 1.00 42.56 78 GLY A O 1
#

Secondary structure (DSSP, 8-state):
-HHHH--EEEE-SSSSS--TTPPPEEEE-TTPPP------TTHHHHHHHHH--S-SSSTT---PPPGGGTHHHHTT--

Foldseek 3Di:
DDQQCWDFDWAQPDPDPDDPPGHTDTDIRNPPDDDDDDDDPCVVVVVCVVPDDQCDDDPRGDPDDDPVVVVVVVVPPD

pLDDT: mean 79.89, std 14.66, range [42.56, 97.25]